Protein AF-A0A9W9YVI9-F1 (afdb_monomer)

Structure (mmCIF, N/CA/C/O backbone):
data_AF-A0A9W9YVI9-F1
#
_entry.id   AF-A0A9W9YVI9-F1
#
loop_
_atom_site.group_PDB
_atom_site.id
_atom_site.type_symbol
_atom_site.label_atom_id
_atom_site.label_alt_id
_atom_site.label_comp_id
_atom_site.label_asym_id
_atom_site.label_entity_id
_atom_site.label_seq_id
_atom_site.pdbx_PDB_ins_code
_atom_site.Cartn_x
_atom_site.Cartn_y
_atom_site.Cartn_z
_atom_site.occupancy
_atom_site.B_iso_or_equiv
_atom_site.auth_seq_id
_atom_site.auth_comp_id
_atom_site.auth_asym_id
_atom_site.auth_atom_id
_atom_site.pdbx_PDB_model_num
ATOM 1 N N . MET A 1 1 ? 21.291 -2.430 11.966 1.00 35.97 1 MET A N 1
ATOM 2 C CA . MET A 1 1 ? 20.789 -1.082 12.321 1.00 35.97 1 MET A CA 1
ATOM 3 C C . MET A 1 1 ? 19.534 -0.735 11.503 1.00 35.97 1 MET A C 1
ATOM 5 O O . MET A 1 1 ? 19.456 0.316 10.884 1.00 35.97 1 MET A O 1
ATOM 9 N N . PHE A 1 2 ? 18.522 -1.619 11.495 1.00 31.98 2 PHE A N 1
ATOM 10 C CA . PHE A 1 2 ? 17.161 -1.296 11.036 1.00 31.98 2 PHE A CA 1
ATOM 11 C C . PHE A 1 2 ? 16.466 -0.536 12.167 1.00 31.98 2 PHE A C 1
ATOM 13 O O . PHE A 1 2 ? 15.617 -1.074 12.870 1.00 31.98 2 PHE A O 1
ATOM 20 N N . PHE A 1 3 ? 16.973 0.674 12.406 1.00 32.94 3 PHE A N 1
ATOM 21 C CA . PHE A 1 3 ? 16.681 1.494 13.570 1.00 32.94 3 PHE A CA 1
ATOM 22 C C . PHE A 1 3 ? 15.170 1.720 13.691 1.00 32.94 3 PHE A C 1
ATOM 24 O O . PHE A 1 3 ? 14.561 2.399 12.869 1.00 32.94 3 PHE A O 1
ATOM 31 N N . LEU A 1 4 ? 14.624 1.045 14.700 1.00 33.94 4 LEU A N 1
ATOM 32 C CA . LEU A 1 4 ? 13.451 1.350 15.501 1.00 33.94 4 LEU A CA 1
ATOM 33 C C . LEU A 1 4 ? 12.209 1.863 14.764 1.00 33.94 4 LEU A C 1
ATOM 35 O O . LEU A 1 4 ? 12.114 3.018 14.351 1.00 33.94 4 LEU A O 1
ATOM 39 N N . ALA A 1 5 ? 11.184 1.007 14.769 1.00 45.09 5 ALA A N 1
ATOM 40 C CA . ALA A 1 5 ? 9.952 1.284 15.511 1.00 45.09 5 ALA A CA 1
ATOM 41 C C . ALA A 1 5 ? 9.789 2.761 15.914 1.00 45.09 5 ALA A C 1
ATOM 43 O O . ALA A 1 5 ? 10.111 3.154 17.030 1.00 45.09 5 ALA A O 1
ATOM 44 N N . SER A 1 6 ? 9.320 3.596 14.994 1.00 39.97 6 SER A N 1
ATOM 45 C CA . SER A 1 6 ? 9.114 5.014 15.266 1.00 39.97 6 SER A CA 1
ATOM 46 C C . SER A 1 6 ? 7.695 5.369 14.884 1.00 39.97 6 SER A C 1
ATOM 48 O O . SER A 1 6 ? 7.425 5.671 13.728 1.00 39.97 6 SER A O 1
ATOM 50 N N . LYS A 1 7 ? 6.833 5.336 15.911 1.00 45.09 7 LYS A N 1
ATOM 51 C CA . LYS A 1 7 ? 5.404 5.668 15.902 1.00 45.09 7 LYS A CA 1
ATOM 52 C C . LYS A 1 7 ? 4.559 4.732 15.026 1.00 45.09 7 LYS A C 1
ATOM 54 O O . LYS A 1 7 ? 4.916 4.413 13.902 1.00 45.09 7 LYS A O 1
ATOM 59 N N . VAL A 1 8 ? 3.367 4.375 15.501 1.00 50.16 8 VAL A N 1
ATOM 60 C CA . VAL A 1 8 ? 2.239 4.050 14.612 1.00 50.16 8 VAL A CA 1
ATOM 61 C C . VAL A 1 8 ? 1.905 5.335 13.842 1.00 50.16 8 VAL A C 1
ATOM 63 O O . VAL A 1 8 ? 0.985 6.072 14.172 1.00 50.16 8 VAL A O 1
ATOM 66 N N . ASN A 1 9 ? 2.753 5.692 12.876 1.00 50.00 9 ASN A N 1
ATOM 67 C CA . ASN A 1 9 ? 2.451 6.662 11.848 1.00 50.00 9 ASN A CA 1
ATOM 68 C C . ASN A 1 9 ? 2.170 5.864 10.577 1.00 50.00 9 ASN A C 1
ATOM 70 O O . ASN A 1 9 ? 3.047 5.379 9.874 1.00 50.00 9 ASN A O 1
ATOM 74 N N . TRP A 1 10 ? 0.894 5.718 10.246 1.00 52.88 10 TRP A N 1
ATOM 75 C CA . TRP A 1 10 ? 0.499 5.134 8.962 1.00 52.88 10 TRP A CA 1
ATOM 76 C C . TRP A 1 10 ? 1.034 5.961 7.767 1.00 52.88 10 TRP A C 1
ATOM 78 O O . TRP A 1 10 ? 1.048 5.503 6.623 1.00 52.88 10 TRP A O 1
ATOM 88 N N . THR A 1 11 ? 1.531 7.174 8.035 1.00 53.88 11 THR A N 1
ATOM 89 C CA . THR A 1 11 ? 2.229 8.065 7.109 1.00 53.88 11 THR A CA 1
ATOM 90 C C . THR A 1 11 ? 3.740 7.799 7.101 1.00 53.88 11 THR A C 1
ATOM 92 O O . THR A 1 11 ? 4.463 8.082 8.055 1.00 53.88 11 THR A O 1
ATOM 95 N N . ARG A 1 12 ? 4.235 7.285 5.978 1.00 61.03 12 ARG A N 1
ATOM 96 C CA . ARG A 1 12 ? 5.635 6.914 5.743 1.00 61.03 12 ARG A CA 1
ATOM 97 C C . ARG A 1 12 ? 6.575 8.137 5.753 1.00 61.03 12 ARG A C 1
ATOM 99 O O . ARG A 1 12 ? 6.705 8.797 4.732 1.00 61.03 12 ARG A O 1
ATOM 106 N N . ASN A 1 13 ? 7.329 8.374 6.832 1.00 61.81 13 ASN A N 1
ATOM 107 C CA . ASN A 1 13 ? 8.434 9.361 6.866 1.00 61.81 13 ASN A CA 1
ATOM 108 C C . ASN A 1 13 ? 9.738 8.807 6.242 1.00 61.81 13 ASN A C 1
ATOM 110 O O . ASN A 1 13 ? 10.824 8.922 6.809 1.00 61.81 13 ASN A O 1
ATOM 114 N N . ARG A 1 14 ? 9.648 8.100 5.108 1.00 72.56 14 ARG A N 1
ATOM 115 C CA . ARG A 1 14 ? 10.838 7.583 4.405 1.00 72.56 14 ARG A CA 1
ATOM 116 C C . ARG A 1 14 ? 11.218 8.573 3.296 1.00 72.56 14 ARG A C 1
ATOM 118 O O . ARG A 1 14 ? 10.306 9.045 2.625 1.00 72.56 14 ARG A O 1
ATOM 125 N N . PRO A 1 15 ? 12.518 8.781 3.013 1.00 78.88 15 PRO A N 1
ATOM 126 C CA . PRO A 1 15 ? 12.976 9.662 1.930 1.00 78.88 15 PRO A CA 1
ATOM 127 C C . PRO A 1 15 ? 12.429 9.327 0.534 1.00 78.88 15 PRO A C 1
ATOM 129 O O . PRO A 1 15 ? 12.430 10.177 -0.344 1.00 78.88 15 PRO A O 1
ATOM 132 N N . VAL A 1 16 ? 11.972 8.089 0.315 1.00 82.44 16 VAL A N 1
ATOM 133 C CA . VAL A 1 16 ? 11.428 7.624 -0.971 1.00 82.44 16 VAL A CA 1
ATOM 134 C C . VAL A 1 16 ? 10.056 6.970 -0.784 1.00 82.44 16 VAL A C 1
ATOM 136 O O . VAL A 1 16 ? 9.823 6.384 0.280 1.00 82.44 16 VAL A O 1
ATOM 139 N N . PRO A 1 17 ? 9.155 6.991 -1.786 1.00 83.38 17 PRO A N 1
ATOM 140 C CA . PRO A 1 17 ? 7.808 6.404 -1.705 1.00 83.38 17 PRO A CA 1
ATOM 141 C C . PRO A 1 17 ? 7.783 4.872 -1.857 1.00 83.38 17 PRO A C 1
ATOM 143 O O . PRO A 1 17 ? 6.994 4.201 -1.193 1.00 83.38 17 PRO A O 1
ATOM 146 N N . PHE A 1 18 ? 8.701 4.296 -2.637 1.00 89.12 18 PHE A N 1
ATOM 147 C CA . PHE A 1 18 ? 8.934 2.852 -2.773 1.00 89.12 18 PHE A CA 1
ATOM 148 C C . PHE A 1 18 ? 10.414 2.588 -3.100 1.00 89.12 18 PHE A C 1
ATOM 150 O O . PHE A 1 18 ? 11.179 3.527 -3.302 1.00 89.12 18 PHE A O 1
ATOM 157 N N . ARG A 1 19 ? 10.855 1.326 -3.043 1.00 90.56 19 ARG A N 1
ATOM 158 C CA . ARG A 1 19 ? 12.251 0.948 -3.317 1.00 90.56 19 ARG A CA 1
ATOM 159 C C . ARG A 1 19 ? 12.360 0.386 -4.731 1.00 90.56 19 ARG A C 1
ATOM 161 O O . ARG A 1 19 ? 12.150 -0.804 -4.923 1.00 90.56 19 ARG A O 1
ATOM 168 N N . LEU A 1 20 ? 12.714 1.239 -5.681 1.00 90.38 20 LEU A N 1
ATOM 169 C CA . LEU A 1 20 ? 13.157 0.839 -7.013 1.00 90.38 20 LEU A CA 1
ATOM 170 C C . LEU A 1 20 ? 14.600 1.314 -7.162 1.00 90.38 20 LEU A C 1
ATOM 172 O O . LEU A 1 20 ? 14.852 2.482 -7.437 1.00 90.38 20 LEU A O 1
ATOM 176 N N . THR A 1 21 ? 15.547 0.439 -6.829 1.00 93.88 21 THR A N 1
ATOM 177 C CA . THR A 1 21 ? 16.975 0.767 -6.913 1.00 93.88 21 THR A CA 1
ATOM 178 C C . THR A 1 21 ? 17.426 0.784 -8.377 1.00 93.88 21 THR A C 1
ATOM 180 O O . THR A 1 21 ? 16.790 0.119 -9.199 1.00 93.88 21 THR A O 1
ATOM 183 N N . PRO A 1 22 ? 18.532 1.474 -8.713 1.00 92.94 22 PRO A N 1
ATOM 184 C CA . PRO A 1 22 ? 19.065 1.489 -10.077 1.00 92.94 22 PRO A CA 1
ATOM 185 C C . PRO A 1 22 ? 19.248 0.087 -10.670 1.00 92.94 22 PRO A C 1
ATOM 187 O O . PRO A 1 22 ? 18.781 -0.159 -11.772 1.00 92.94 22 PRO A O 1
ATOM 190 N N . ASN A 1 23 ? 19.782 -0.864 -9.895 1.00 95.38 23 ASN A N 1
ATOM 191 C CA . ASN A 1 23 ? 19.978 -2.247 -10.351 1.00 95.38 23 ASN A CA 1
ATOM 192 C C . ASN A 1 23 ? 18.663 -2.937 -10.762 1.00 95.38 23 ASN A C 1
ATOM 194 O O . ASN A 1 23 ? 18.639 -3.715 -11.710 1.00 95.38 23 ASN A O 1
ATOM 198 N N . ILE A 1 24 ? 17.561 -2.671 -10.048 1.00 94.12 24 ILE A N 1
ATOM 199 C CA . ILE A 1 24 ? 16.248 -3.236 -10.392 1.00 94.12 24 ILE A CA 1
ATOM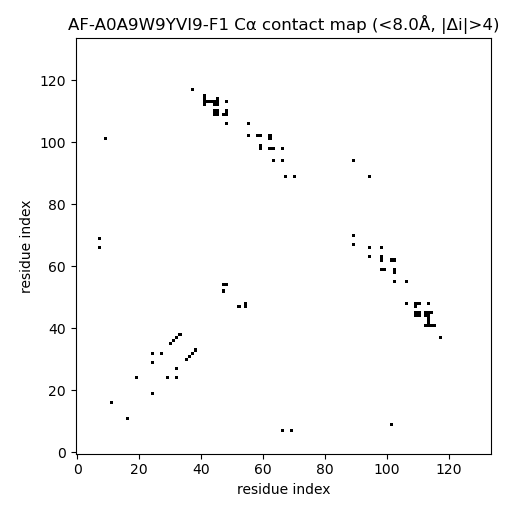 200 C C . ILE A 1 24 ? 15.670 -2.503 -11.605 1.00 94.12 24 ILE A C 1
ATOM 202 O O . ILE A 1 24 ? 15.130 -3.144 -12.500 1.00 94.12 24 ILE A O 1
ATOM 206 N N . ALA A 1 25 ? 15.787 -1.173 -11.652 1.00 91.75 25 ALA A N 1
ATOM 207 C CA . ALA A 1 25 ? 15.286 -0.370 -12.765 1.00 91.75 25 ALA A CA 1
ATOM 208 C C . ALA A 1 25 ? 15.987 -0.711 -14.090 1.00 91.75 25 ALA A C 1
ATOM 210 O O . ALA A 1 25 ? 15.332 -0.780 -15.127 1.00 91.75 25 ALA A O 1
ATOM 211 N N . GLU A 1 26 ? 17.295 -0.965 -14.050 1.00 94.44 26 GLU A N 1
ATOM 212 C CA . GLU A 1 26 ? 18.086 -1.391 -15.205 1.00 94.44 26 GLU A CA 1
ATOM 213 C C . GLU A 1 26 ? 17.661 -2.782 -15.687 1.00 94.44 26 GLU A C 1
ATOM 215 O O . GLU A 1 26 ? 17.376 -2.955 -16.869 1.00 94.44 26 GLU A O 1
ATOM 220 N N . PHE A 1 27 ? 17.517 -3.745 -14.769 1.00 96.31 27 PHE A N 1
ATOM 221 C CA . PHE A 1 27 ? 17.059 -5.098 -15.097 1.00 96.31 27 PHE A CA 1
ATOM 222 C C . PHE A 1 27 ? 15.642 -5.121 -15.692 1.00 96.31 27 PHE A C 1
ATOM 224 O O . PHE A 1 27 ? 15.388 -5.812 -16.675 1.00 96.31 27 PHE A O 1
ATOM 231 N N . VAL A 1 28 ? 14.710 -4.365 -15.104 1.00 94.62 28 VAL A N 1
ATOM 232 C CA . VAL A 1 28 ? 13.310 -4.296 -15.564 1.00 94.62 28 VAL A CA 1
ATOM 233 C C . VAL A 1 28 ? 13.176 -3.473 -16.848 1.00 94.62 28 VAL A C 1
ATOM 235 O O . VAL A 1 28 ? 12.239 -3.691 -17.617 1.00 94.62 28 VAL A O 1
ATOM 238 N N . THR A 1 29 ? 14.134 -2.582 -17.114 1.00 95.00 29 THR A N 1
ATOM 239 C CA . THR A 1 29 ? 14.168 -1.603 -18.209 1.00 95.00 29 THR A CA 1
ATOM 240 C C . THR A 1 29 ? 13.099 -0.500 -18.101 1.00 95.00 29 THR A C 1
ATOM 242 O O . THR A 1 29 ? 12.040 -0.701 -17.497 1.00 95.00 29 THR A O 1
ATOM 245 N N . PRO A 1 30 ? 13.306 0.672 -18.737 1.00 91.44 30 PRO A N 1
ATOM 246 C CA . PRO A 1 30 ? 12.319 1.756 -18.731 1.00 91.44 30 PRO A CA 1
ATOM 247 C C . PRO A 1 30 ? 10.955 1.359 -19.312 1.00 91.44 30 PRO A C 1
ATOM 249 O O . PRO A 1 30 ? 9.922 1.820 -18.830 1.00 91.44 30 PRO A O 1
ATOM 252 N N . VAL A 1 31 ? 10.937 0.481 -20.321 1.00 93.00 31 VAL A N 1
ATOM 253 C CA . VAL A 1 31 ? 9.695 -0.015 -20.940 1.00 93.00 31 VAL A CA 1
ATOM 254 C C . VAL A 1 31 ? 8.918 -0.894 -19.959 1.00 93.00 31 VAL A C 1
ATOM 256 O O . VAL A 1 31 ? 7.701 -0.757 -19.840 1.00 93.00 31 VAL A O 1
ATOM 259 N N . GLY A 1 32 ? 9.610 -1.756 -19.209 1.00 92.25 32 GLY A N 1
ATOM 260 C CA . GLY A 1 32 ? 8.986 -2.593 -18.185 1.00 92.25 32 GLY A CA 1
ATOM 261 C C . GLY A 1 32 ? 8.425 -1.776 -17.020 1.00 92.25 32 GLY A C 1
ATOM 262 O O . GLY A 1 32 ? 7.324 -2.063 -16.548 1.00 92.25 32 GLY A O 1
ATOM 263 N N . VAL A 1 33 ? 9.139 -0.726 -16.600 1.00 91.56 33 VAL A N 1
ATOM 264 C CA . VAL A 1 33 ? 8.691 0.177 -15.528 1.00 91.56 33 VAL A CA 1
ATOM 265 C C . VAL A 1 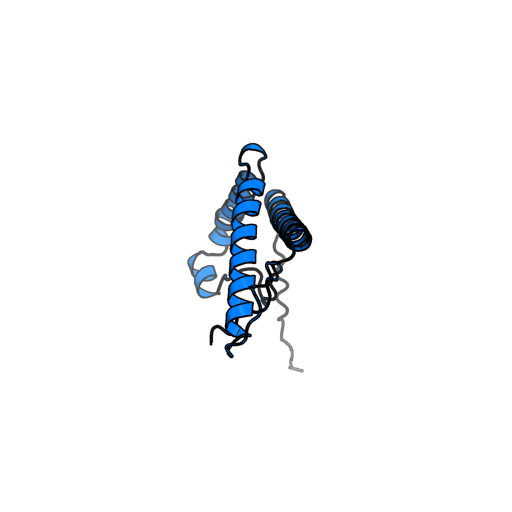33 ? 7.473 0.994 -15.971 1.00 91.56 33 VAL A C 1
ATOM 267 O O . VAL A 1 33 ? 6.437 0.949 -15.311 1.00 91.56 33 VAL A O 1
ATOM 270 N N . ASN A 1 34 ? 7.560 1.701 -17.102 1.00 88.88 34 ASN A N 1
ATOM 271 C CA . ASN A 1 34 ? 6.498 2.608 -17.552 1.00 88.88 34 ASN A CA 1
ATOM 272 C C . ASN A 1 34 ? 5.279 1.880 -18.134 1.00 88.88 34 ASN A C 1
ATOM 274 O O . ASN A 1 34 ? 4.180 2.425 -18.098 1.00 88.88 34 ASN A O 1
ATOM 278 N N . GLY A 1 35 ? 5.460 0.665 -18.652 1.00 89.62 35 GLY A N 1
ATOM 279 C CA . GLY A 1 35 ? 4.384 -0.163 -19.182 1.00 89.62 35 GLY A CA 1
ATOM 280 C C . GLY A 1 35 ? 3.825 -1.112 -18.129 1.00 89.62 35 GLY A C 1
ATOM 281 O O . GLY A 1 35 ? 2.844 -0.811 -17.452 1.00 89.62 35 GLY A O 1
ATOM 282 N N . VAL A 1 36 ? 4.448 -2.285 -18.007 1.00 91.88 36 VAL A N 1
ATOM 283 C CA . VAL A 1 36 ? 3.893 -3.425 -17.262 1.00 91.88 36 VAL A CA 1
ATOM 284 C C . VAL A 1 36 ? 3.776 -3.134 -15.769 1.00 91.88 36 VAL A C 1
ATOM 286 O O . VAL A 1 36 ? 2.726 -3.382 -15.183 1.00 91.88 36 VAL A O 1
ATOM 289 N N . MET A 1 37 ? 4.826 -2.598 -15.143 1.00 91.25 37 MET A N 1
ATOM 290 C CA . MET A 1 37 ? 4.837 -2.358 -13.699 1.00 91.25 37 MET A CA 1
ATOM 291 C C . MET A 1 37 ? 3.815 -1.287 -13.304 1.00 91.25 37 MET A C 1
ATOM 293 O O . MET A 1 37 ? 3.003 -1.522 -12.409 1.00 91.25 37 MET A O 1
ATOM 297 N N . SER A 1 38 ? 3.813 -0.144 -13.996 1.00 91.44 38 SER A N 1
ATOM 298 C CA . SER A 1 38 ? 2.823 0.918 -13.785 1.00 91.44 38 SER A CA 1
ATOM 299 C C . SER A 1 38 ? 1.395 0.420 -14.012 1.00 91.44 38 SER A C 1
ATOM 301 O O . SER A 1 38 ? 0.545 0.604 -13.141 1.00 91.44 38 SER A O 1
ATOM 303 N N . ALA A 1 39 ? 1.131 -0.271 -15.126 1.00 91.94 39 ALA A N 1
ATOM 304 C CA . ALA A 1 39 ? -0.196 -0.806 -15.422 1.00 91.94 39 ALA A CA 1
ATOM 305 C C . ALA A 1 39 ? -0.663 -1.815 -14.361 1.00 91.94 39 ALA A C 1
ATOM 307 O O . ALA A 1 39 ? -1.799 -1.718 -13.900 1.00 91.94 39 ALA A O 1
ATOM 308 N N . ALA A 1 40 ? 0.212 -2.727 -13.921 1.00 94.31 40 ALA A N 1
ATOM 309 C CA . ALA A 1 40 ? -0.103 -3.729 -12.902 1.00 94.31 40 ALA A CA 1
ATOM 310 C C . ALA A 1 40 ? -0.435 -3.100 -11.538 1.00 94.31 40 ALA A C 1
ATOM 312 O O . ALA A 1 40 ? -1.357 -3.542 -10.850 1.00 94.31 40 ALA A O 1
ATOM 313 N N . ILE A 1 41 ? 0.296 -2.051 -11.145 1.00 94.00 41 ILE A N 1
ATOM 314 C CA . ILE A 1 41 ? 0.038 -1.315 -9.901 1.00 94.00 41 ILE A CA 1
ATOM 315 C C . ILE A 1 41 ? -1.330 -0.621 -9.960 1.00 94.00 41 ILE A C 1
ATOM 317 O O . ILE A 1 41 ? -2.111 -0.730 -9.013 1.00 94.00 41 ILE A O 1
ATOM 321 N N . VAL A 1 42 ? -1.646 0.054 -11.071 1.00 93.31 42 VAL A N 1
ATOM 322 C CA . VAL A 1 42 ? -2.936 0.740 -11.264 1.00 93.31 42 VAL A CA 1
ATOM 323 C C . VAL A 1 42 ? -4.088 -0.259 -11.319 1.00 93.31 42 VAL A C 1
ATOM 325 O O . VAL A 1 42 ? -5.107 -0.055 -10.660 1.00 93.31 42 VAL A O 1
ATOM 328 N N . SER A 1 43 ? -3.937 -1.364 -12.054 1.00 92.75 43 SER A N 1
ATOM 329 C CA . SER A 1 43 ? -4.973 -2.396 -12.133 1.00 92.75 43 SER A CA 1
ATOM 330 C C . SER A 1 43 ? -5.237 -3.025 -10.767 1.00 92.75 43 SER A C 1
ATOM 332 O O . SER A 1 43 ? -6.393 -3.178 -10.385 1.00 92.75 43 SER A O 1
ATOM 334 N N . ALA A 1 44 ? -4.188 -3.320 -9.991 1.00 93.94 44 ALA A N 1
ATOM 335 C CA . ALA A 1 44 ? -4.343 -3.825 -8.629 1.00 93.94 44 ALA A CA 1
ATOM 336 C C . ALA A 1 44 ? -5.060 -2.808 -7.725 1.00 93.94 44 ALA A C 1
ATOM 338 O O . ALA A 1 44 ? -5.952 -3.185 -6.966 1.00 93.94 44 ALA A O 1
ATOM 339 N N . ALA A 1 45 ? -4.723 -1.518 -7.836 1.00 93.81 45 ALA A N 1
ATOM 340 C CA . ALA A 1 45 ? -5.396 -0.461 -7.088 1.00 93.81 45 ALA A CA 1
ATOM 341 C C . ALA A 1 45 ? -6.891 -0.374 -7.427 1.00 93.81 45 ALA A C 1
ATOM 343 O O . ALA A 1 45 ? -7.708 -0.267 -6.516 1.00 93.81 45 ALA A O 1
ATOM 344 N N . ARG A 1 46 ? -7.255 -0.486 -8.712 1.00 92.31 46 ARG A N 1
ATOM 345 C CA . ARG A 1 46 ? -8.655 -0.513 -9.169 1.00 92.31 46 ARG A CA 1
ATOM 346 C C . ARG A 1 46 ? -9.415 -1.706 -8.600 1.00 92.31 46 ARG A C 1
ATOM 348 O O . ARG A 1 46 ? -10.458 -1.506 -7.991 1.00 92.31 46 ARG A O 1
ATOM 355 N N . CYS A 1 47 ? -8.859 -2.915 -8.705 1.00 92.75 47 CYS A N 1
ATOM 356 C CA . CYS A 1 47 ? -9.493 -4.116 -8.155 1.00 92.75 47 CYS A CA 1
ATOM 357 C C . CYS A 1 47 ? -9.765 -3.989 -6.651 1.00 92.75 47 CYS A C 1
ATOM 359 O O . CYS A 1 47 ? -10.819 -4.388 -6.175 1.00 92.75 47 CYS A O 1
ATOM 361 N N . LEU A 1 48 ? -8.826 -3.414 -5.897 1.00 92.12 48 LEU A N 1
ATOM 362 C CA . LEU A 1 48 ? -8.973 -3.240 -4.451 1.00 92.12 48 LEU A CA 1
ATOM 363 C C . LEU A 1 48 ? -9.885 -2.060 -4.070 1.00 92.12 48 LEU A C 1
ATOM 365 O O . LEU A 1 48 ? -10.387 -2.023 -2.947 1.00 92.12 48 LEU A O 1
ATOM 369 N N . ALA A 1 49 ? -10.068 -1.081 -4.961 1.00 90.06 49 ALA A N 1
ATOM 370 C CA . ALA A 1 49 ? -10.952 0.066 -4.750 1.00 90.06 49 ALA A CA 1
ATOM 371 C C . ALA A 1 49 ? -12.418 -0.242 -5.098 1.00 90.06 49 ALA A C 1
ATOM 373 O O . ALA A 1 49 ? -13.306 0.518 -4.708 1.00 90.06 49 ALA A O 1
ATOM 374 N N . GLU A 1 50 ? -12.672 -1.345 -5.805 1.00 87.06 50 GLU A N 1
ATOM 375 C CA . GLU A 1 50 ? -14.010 -1.780 -6.189 1.00 87.06 50 GLU A C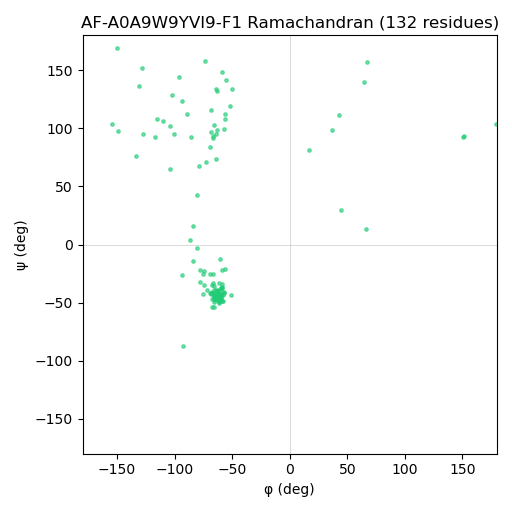A 1
ATOM 376 C C . GLU A 1 50 ? -14.864 -2.106 -4.938 1.00 87.06 50 GLU A C 1
ATOM 378 O O . GLU A 1 50 ? -14.418 -2.848 -4.051 1.00 87.06 50 GLU A O 1
ATOM 383 N N . PRO A 1 51 ? -16.113 -1.607 -4.847 1.00 78.25 51 PRO A N 1
ATOM 384 C CA . PRO A 1 51 ? -16.980 -1.764 -3.675 1.00 78.25 51 PRO A CA 1
ATOM 385 C C . PRO A 1 51 ? -17.274 -3.221 -3.285 1.00 78.25 51 PRO A C 1
ATOM 387 O O . PRO A 1 51 ? -17.600 -3.490 -2.129 1.00 78.25 51 PRO A O 1
ATOM 390 N N . HIS A 1 52 ? -17.132 -4.174 -4.208 1.00 75.94 52 HIS A N 1
ATOM 391 C CA . HIS A 1 52 ? -17.432 -5.586 -3.963 1.00 75.94 52 HIS A CA 1
ATOM 392 C C . HIS A 1 52 ? -16.460 -6.278 -2.991 1.00 75.94 52 HIS A C 1
ATOM 394 O O . HIS A 1 52 ? -16.851 -7.234 -2.322 1.00 75.94 52 HIS A O 1
ATOM 400 N N . PHE A 1 53 ? -15.215 -5.806 -2.857 1.00 73.62 53 PHE A N 1
ATOM 401 C CA . PHE A 1 53 ? -14.171 -6.547 -2.132 1.00 73.62 53 PHE A CA 1
ATOM 402 C C . PHE A 1 53 ? -14.108 -6.308 -0.615 1.00 73.62 53 PHE A C 1
ATOM 404 O O . PHE A 1 53 ? -13.222 -6.851 0.039 1.00 73.62 53 PHE A O 1
ATOM 411 N N . SER A 1 54 ? -15.022 -5.531 -0.017 1.00 83.38 54 SER A N 1
ATOM 412 C CA . SER A 1 54 ? -15.079 -5.273 1.442 1.00 83.38 54 SER A CA 1
ATOM 413 C C . SER A 1 54 ? -13.716 -4.972 2.103 1.00 83.38 54 SER A C 1
ATOM 415 O O . SER A 1 54 ? -13.513 -5.240 3.290 1.00 83.38 54 SER A O 1
ATOM 417 N N . VAL A 1 55 ? -12.774 -4.380 1.355 1.00 90.19 55 VAL A N 1
ATOM 418 C CA . VAL A 1 55 ? -11.375 -4.182 1.780 1.00 90.19 55 VAL A CA 1
ATOM 419 C C . VAL A 1 55 ? -11.300 -3.355 3.059 1.00 90.19 55 VAL A C 1
ATOM 421 O O . VAL A 1 55 ? -10.503 -3.646 3.946 1.00 90.19 55 VAL A O 1
ATOM 424 N N . GLN A 1 56 ? -12.190 -2.372 3.211 1.00 91.19 56 GLN A N 1
ATOM 425 C CA . GLN A 1 56 ? -12.274 -1.572 4.430 1.00 91.19 56 GLN A CA 1
ATOM 426 C C . GLN A 1 56 ? -12.559 -2.415 5.680 1.00 91.19 56 GLN A C 1
ATOM 428 O O . GLN A 1 56 ? -12.018 -2.119 6.740 1.00 91.19 56 GLN A O 1
ATOM 433 N N . SER A 1 57 ? -13.390 -3.457 5.585 1.00 92.31 57 SER A N 1
ATOM 434 C CA . SER A 1 57 ? -13.716 -4.330 6.721 1.00 92.31 57 SER A CA 1
ATOM 435 C C . SER A 1 57 ? -12.510 -5.171 7.136 1.00 92.31 57 SER A C 1
ATOM 437 O O . SER A 1 57 ? -12.213 -5.267 8.325 1.00 92.31 57 SER A O 1
ATOM 439 N N . ILE A 1 58 ? -11.768 -5.695 6.156 1.00 93.88 58 ILE A N 1
ATOM 440 C CA . ILE A 1 58 ? -10.513 -6.420 6.390 1.00 93.88 58 ILE A CA 1
ATOM 441 C C . ILE A 1 58 ? -9.478 -5.485 7.030 1.00 93.88 58 ILE A C 1
ATOM 443 O O . ILE A 1 58 ? -8.880 -5.830 8.047 1.00 93.88 58 ILE A O 1
ATOM 447 N N . LEU A 1 59 ? -9.311 -4.271 6.491 1.00 93.31 59 LEU A N 1
ATOM 448 C CA . LEU A 1 59 ? -8.397 -3.270 7.045 1.00 93.31 59 LEU A CA 1
ATOM 449 C C . LEU A 1 59 ? -8.772 -2.885 8.480 1.00 93.31 59 LEU A C 1
ATOM 451 O O . LEU A 1 59 ? -7.888 -2.814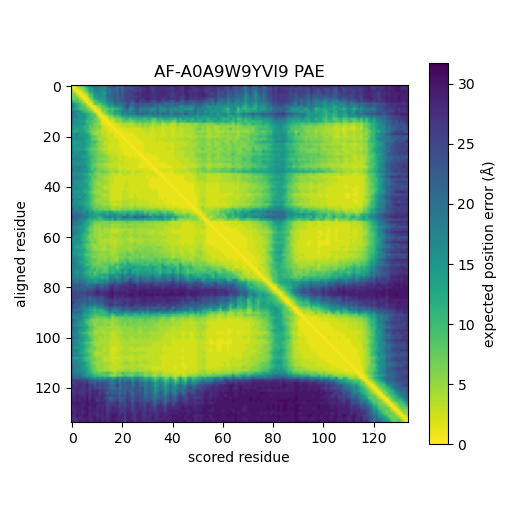 9.323 1.00 93.31 59 LEU A O 1
ATOM 455 N N . ARG A 1 60 ? -10.058 -2.678 8.795 1.00 93.69 60 ARG A N 1
ATOM 456 C CA . ARG A 1 60 ? -10.492 -2.374 10.172 1.00 93.69 60 ARG A CA 1
ATOM 457 C C . ARG A 1 60 ? -10.085 -3.471 11.154 1.00 93.69 60 ARG A C 1
ATOM 459 O O . ARG A 1 60 ? -9.607 -3.139 12.233 1.00 93.69 60 ARG A O 1
ATOM 466 N N . ALA A 1 61 ? -10.253 -4.743 10.787 1.00 93.56 61 ALA A N 1
ATOM 467 C CA . ALA A 1 61 ? -9.873 -5.869 11.639 1.00 93.56 61 ALA A CA 1
ATOM 468 C C . ALA A 1 61 ? -8.352 -5.927 11.851 1.00 93.56 61 ALA A C 1
ATOM 470 O O . ALA A 1 61 ? -7.888 -5.856 12.986 1.00 93.56 61 ALA A O 1
ATOM 471 N N . VAL A 1 62 ? -7.578 -5.939 10.761 1.00 94.31 62 VAL A N 1
ATOM 472 C CA . VAL A 1 62 ? -6.110 -6.042 10.825 1.00 94.31 62 VAL A CA 1
ATOM 473 C C . VAL A 1 62 ? -5.493 -4.849 11.560 1.00 94.31 62 VAL A C 1
ATOM 475 O O . VAL A 1 6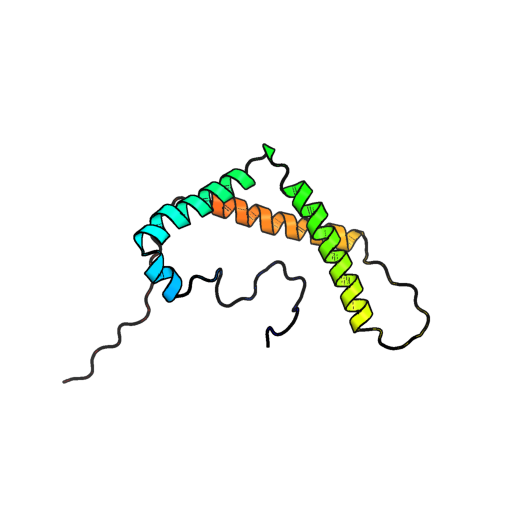2 ? -4.648 -5.025 12.430 1.00 94.31 62 VAL A O 1
ATOM 478 N N . LEU A 1 63 ? -5.922 -3.621 11.252 1.00 93.12 63 LEU A N 1
ATOM 479 C CA . LEU A 1 63 ? -5.364 -2.419 11.877 1.00 93.12 63 LEU A CA 1
ATOM 480 C C . LEU A 1 63 ? -5.720 -2.337 13.363 1.00 93.12 63 LEU A C 1
ATOM 482 O O . LEU A 1 63 ? -4.895 -1.882 14.150 1.00 93.12 63 LEU A O 1
ATOM 486 N N . ARG A 1 64 ? -6.914 -2.788 13.764 1.00 92.12 64 ARG A N 1
ATOM 487 C CA . ARG A 1 64 ? -7.293 -2.856 15.180 1.00 92.12 64 ARG A CA 1
ATOM 488 C C . ARG A 1 64 ? -6.357 -3.786 15.950 1.00 92.12 64 ARG A C 1
ATOM 490 O O . ARG A 1 64 ? -5.844 -3.381 16.993 1.00 92.12 64 ARG A O 1
ATOM 497 N N . ASP A 1 65 ? -6.118 -4.985 15.426 1.00 90.19 65 ASP A N 1
ATOM 498 C CA . ASP A 1 65 ? -5.267 -5.985 16.075 1.00 90.19 65 ASP A CA 1
ATOM 499 C C . ASP A 1 65 ? -3.818 -5.493 16.191 1.00 90.19 65 ASP A C 1
ATOM 501 O O . ASP A 1 65 ? -3.229 -5.541 17.273 1.00 90.19 65 ASP A O 1
ATOM 505 N N . GLU A 1 66 ? -3.275 -4.907 15.119 1.00 90.56 66 GLU A N 1
ATOM 506 C CA . GLU A 1 66 ? -1.927 -4.324 15.108 1.00 90.56 66 GLU A CA 1
ATOM 507 C C . GLU A 1 66 ? -1.779 -3.162 16.100 1.00 90.56 66 GLU A C 1
ATOM 509 O O . GLU A 1 66 ? -0.768 -3.039 16.795 1.00 90.56 66 GLU A O 1
ATOM 514 N N . MET A 1 67 ? -2.795 -2.305 16.212 1.00 87.56 67 MET A N 1
ATOM 515 C CA . MET A 1 67 ? -2.778 -1.180 17.145 1.00 87.56 67 MET A CA 1
ATOM 516 C C . MET A 1 67 ? -2.806 -1.625 18.609 1.00 87.56 67 MET A C 1
ATOM 518 O O . MET A 1 67 ? -2.074 -1.066 19.429 1.00 87.56 67 MET A O 1
ATOM 522 N N . ILE A 1 68 ? -3.603 -2.646 18.934 1.00 88.06 68 ILE A N 1
ATOM 523 C CA . ILE A 1 68 ? -3.630 -3.247 20.273 1.00 88.06 68 ILE A CA 1
ATOM 524 C C . ILE A 1 68 ? -2.283 -3.916 20.575 1.00 88.06 68 ILE A C 1
ATOM 526 O O . ILE A 1 68 ? -1.714 -3.695 21.647 1.00 88.06 68 ILE A O 1
ATOM 530 N N . ALA A 1 69 ? -1.746 -4.697 19.633 1.00 87.00 69 ALA A N 1
ATOM 531 C CA . ALA A 1 69 ? -0.459 -5.372 19.788 1.00 87.00 69 ALA A CA 1
ATOM 532 C C . ALA A 1 69 ? 0.687 -4.373 20.022 1.00 87.00 69 ALA A C 1
ATOM 534 O O . ALA A 1 69 ? 1.517 -4.568 20.913 1.00 87.00 69 ALA A O 1
ATOM 535 N N . TRP A 1 70 ? 0.702 -3.263 19.280 1.00 85.25 70 TRP A N 1
ATOM 536 C CA . TRP A 1 70 ? 1.696 -2.207 19.454 1.00 85.25 70 TRP A CA 1
ATOM 537 C C . TRP A 1 70 ? 1.577 -1.502 20.809 1.00 85.25 70 TRP A C 1
ATOM 539 O O . TRP A 1 70 ? 2.595 -1.241 21.455 1.00 85.25 70 TRP A O 1
ATOM 549 N N . HIS A 1 71 ? 0.351 -1.218 21.263 1.00 82.00 71 HIS A N 1
ATOM 550 C CA . HIS A 1 71 ? 0.122 -0.585 22.562 1.00 82.00 71 HIS A CA 1
ATOM 551 C C . HIS A 1 71 ? 0.616 -1.467 23.718 1.00 82.00 71 HIS A C 1
ATOM 553 O O . HIS A 1 71 ? 1.334 -0.979 24.591 1.00 82.00 71 HIS A O 1
ATOM 559 N N . LYS A 1 72 ? 0.307 -2.772 23.682 1.00 81.19 72 LYS A N 1
ATOM 560 C CA . LYS A 1 72 ? 0.786 -3.752 24.673 1.00 81.19 72 LYS A CA 1
ATOM 561 C C . LYS A 1 72 ? 2.311 -3.839 24.695 1.00 81.19 72 LYS A C 1
ATOM 563 O O . LYS A 1 72 ? 2.917 -3.666 25.746 1.00 81.19 72 LYS A O 1
ATOM 568 N N . LYS A 1 73 ? 2.944 -3.974 23.524 1.00 79.56 73 LYS A N 1
ATOM 569 C CA . LYS A 1 73 ? 4.409 -4.011 23.416 1.00 79.56 73 LYS A CA 1
ATOM 570 C C . LYS A 1 73 ? 5.075 -2.765 24.013 1.00 79.56 73 LYS A C 1
ATOM 572 O O . LYS A 1 73 ? 6.091 -2.872 24.691 1.00 79.56 73 LYS A O 1
ATOM 577 N N . LYS A 1 74 ? 4.513 -1.576 23.772 1.00 76.31 74 LYS A N 1
ATOM 578 C CA . LYS A 1 74 ? 5.050 -0.322 24.320 1.00 76.31 74 LYS A CA 1
ATOM 579 C C . LYS A 1 74 ? 4.944 -0.272 25.850 1.00 76.31 74 LYS A C 1
ATOM 581 O O . LYS A 1 74 ? 5.830 0.282 26.501 1.00 76.31 74 LYS A O 1
ATOM 586 N N . GLN A 1 75 ? 3.877 -0.831 26.421 1.00 71.94 75 GLN A N 1
ATOM 587 C CA . GLN A 1 75 ? 3.715 -0.945 27.871 1.00 71.94 75 GLN A CA 1
ATOM 588 C C . GLN A 1 75 ? 4.769 -1.883 28.472 1.00 71.94 75 GLN A C 1
ATOM 590 O O . GLN A 1 75 ? 5.421 -1.496 29.440 1.00 71.94 75 GLN A O 1
ATOM 595 N N . ASP A 1 76 ? 5.010 -3.035 27.843 1.00 70.06 76 ASP A N 1
ATOM 596 C CA . ASP A 1 76 ? 6.033 -3.999 28.271 1.00 70.06 76 ASP A CA 1
ATOM 597 C C . ASP A 1 76 ? 7.456 -3.415 28.202 1.00 70.06 76 ASP A C 1
ATOM 599 O O . ASP A 1 76 ? 8.253 -3.606 29.117 1.00 70.06 76 ASP A O 1
ATOM 603 N N . GLU A 1 77 ? 7.777 -2.639 27.159 1.00 68.06 77 GLU A N 1
ATOM 604 C CA . GLU A 1 77 ? 9.072 -1.946 27.032 1.00 68.06 77 GLU A CA 1
ATOM 605 C C . GLU A 1 77 ? 9.270 -0.843 28.091 1.00 68.06 77 GLU A C 1
ATOM 607 O O . GLU A 1 77 ? 10.405 -0.508 28.429 1.00 68.06 77 GLU A O 1
ATOM 612 N N . THR A 1 78 ? 8.182 -0.274 28.622 1.00 63.53 78 THR A N 1
ATOM 613 C CA . THR A 1 78 ? 8.227 0.823 29.607 1.00 63.53 78 THR A CA 1
ATOM 614 C C . THR A 1 78 ? 8.179 0.311 31.054 1.00 63.53 78 THR A C 1
ATOM 616 O O . THR A 1 78 ? 8.681 0.975 31.959 1.00 63.53 78 THR A O 1
ATOM 619 N N . HIS A 1 79 ? 7.594 -0.865 31.296 1.00 59.25 79 HIS A N 1
ATOM 620 C CA . HIS A 1 79 ? 7.327 -1.404 32.630 1.00 59.25 79 HIS A CA 1
ATOM 621 C C . HIS A 1 79 ? 8.322 -2.516 33.008 1.00 59.25 79 HIS A C 1
ATOM 623 O O . HIS A 1 79 ? 7.964 -3.675 33.200 1.00 59.25 79 HIS A O 1
ATOM 629 N N . SER A 1 80 ? 9.601 -2.157 33.143 1.00 54.97 80 SER A N 1
ATOM 630 C CA . SER A 1 80 ? 10.672 -3.051 33.611 1.00 54.97 80 SER A CA 1
ATOM 631 C C . SER A 1 80 ? 10.794 -3.156 35.146 1.00 54.97 80 SER A C 1
ATOM 633 O O . SER A 1 80 ? 11.795 -3.669 35.641 1.00 54.97 80 SER A O 1
ATOM 635 N N . LEU A 1 81 ? 9.786 -2.726 35.922 1.00 57.00 81 LEU A N 1
ATOM 636 C CA . LEU A 1 81 ? 9.738 -2.896 37.385 1.00 57.00 81 LEU A CA 1
ATOM 637 C C . LEU A 1 81 ? 8.388 -3.479 37.837 1.00 57.00 81 LEU A C 1
ATOM 639 O O . LEU A 1 81 ? 7.351 -3.025 37.360 1.00 57.00 81 LEU A O 1
ATOM 643 N N . PRO A 1 82 ? 8.354 -4.454 38.765 1.00 52.41 82 PRO A N 1
ATOM 644 C CA . PRO A 1 82 ? 7.121 -5.115 39.162 1.00 52.41 82 PRO A CA 1
ATOM 645 C C . PRO A 1 82 ? 6.425 -4.312 40.267 1.00 52.41 82 PRO A C 1
ATOM 647 O O . PRO A 1 82 ? 6.695 -4.530 41.445 1.00 52.41 82 PRO A O 1
ATOM 650 N N . LEU A 1 83 ? 5.511 -3.395 39.924 1.00 51.47 83 LEU A N 1
ATOM 651 C CA . LEU A 1 83 ? 4.536 -2.927 40.915 1.00 51.47 83 LEU A CA 1
ATOM 652 C C . LEU A 1 83 ? 3.173 -2.528 40.317 1.00 51.47 83 LEU A C 1
ATOM 654 O O . LEU A 1 83 ? 2.947 -1.407 39.886 1.00 51.47 83 LEU A O 1
ATOM 658 N N . SER A 1 84 ? 2.247 -3.486 40.401 1.00 50.00 84 SER A N 1
ATOM 659 C CA . SER A 1 84 ? 0.860 -3.317 40.871 1.00 50.00 84 SER A CA 1
ATOM 660 C C . SER A 1 84 ? -0.169 -2.467 40.107 1.00 50.00 84 SER A C 1
ATOM 662 O O . SER A 1 84 ? -1.253 -2.270 40.659 1.00 50.00 84 SER A O 1
ATOM 664 N N . ASN A 1 85 ? 0.043 -2.046 38.859 1.00 51.41 85 ASN A N 1
ATOM 665 C CA . ASN A 1 85 ? -1.066 -1.462 38.088 1.00 51.41 85 ASN A CA 1
ATOM 666 C C . ASN A 1 85 ? -1.635 -2.469 37.073 1.00 51.41 85 ASN A C 1
ATOM 668 O O . ASN A 1 85 ? -0.860 -3.055 36.314 1.00 51.41 85 ASN A O 1
ATOM 672 N N . PRO A 1 86 ? -2.967 -2.699 37.045 1.00 55.34 86 PRO A N 1
ATOM 673 C CA . PRO A 1 86 ? -3.579 -3.511 36.000 1.00 55.34 86 PRO A CA 1
ATOM 674 C C . PRO A 1 86 ? -3.270 -2.887 34.632 1.00 55.34 86 PRO A C 1
ATOM 676 O O . PRO A 1 86 ? -3.122 -1.662 34.546 1.00 55.34 86 PRO A O 1
ATOM 679 N N . PRO A 1 87 ? -3.147 -3.695 33.563 1.00 56.50 87 PRO A N 1
ATOM 680 C CA . PRO A 1 87 ? -2.868 -3.174 32.234 1.00 56.50 87 PRO A CA 1
ATOM 681 C C . PRO A 1 87 ? -3.950 -2.153 31.877 1.00 56.50 87 PRO A C 1
ATOM 683 O O . PRO A 1 87 ? -5.119 -2.505 31.745 1.00 56.50 87 PRO A O 1
ATOM 686 N N . THR A 1 88 ? -3.578 -0.876 31.772 1.00 62.69 88 THR A N 1
ATOM 687 C CA . THR A 1 88 ? -4.451 0.159 31.216 1.00 62.69 88 THR A CA 1
ATOM 688 C C . THR A 1 88 ? -4.715 -0.199 29.764 1.00 62.69 88 THR A C 1
ATOM 690 O O . THR A 1 88 ? -3.863 0.015 28.896 1.00 62.69 88 THR A O 1
ATOM 693 N N . ASP A 1 89 ? -5.872 -0.812 29.540 1.00 67.12 89 ASP A N 1
ATOM 694 C CA . ASP A 1 89 ? -6.406 -1.091 28.220 1.00 67.12 89 ASP A CA 1
ATOM 695 C C . ASP A 1 89 ? -6.486 0.222 27.433 1.00 67.12 89 ASP A C 1
ATOM 697 O O . ASP A 1 89 ? -6.757 1.289 27.993 1.00 67.12 89 ASP A O 1
ATOM 701 N N . MET A 1 90 ? -6.178 0.168 26.140 1.00 71.69 90 MET A N 1
ATOM 702 C CA . MET A 1 90 ? -6.204 1.369 25.309 1.00 71.69 90 MET A CA 1
ATOM 703 C C . MET A 1 90 ? -7.640 1.896 25.237 1.00 71.69 90 MET A C 1
ATOM 705 O O . MET A 1 90 ? -8.559 1.115 24.991 1.00 71.69 90 MET A O 1
ATOM 709 N N . ASP A 1 91 ? -7.828 3.207 25.426 1.00 85.62 91 ASP A N 1
ATOM 710 C CA . ASP A 1 91 ? -9.150 3.837 25.363 1.00 85.62 91 ASP A CA 1
ATOM 711 C C . ASP A 1 91 ? -9.864 3.448 24.057 1.00 85.62 91 ASP A C 1
ATOM 713 O O . ASP A 1 91 ? -9.363 3.674 22.948 1.00 85.62 91 ASP A O 1
ATOM 717 N N . SER A 1 92 ? -11.019 2.796 24.201 1.00 86.50 92 SER A N 1
ATOM 718 C CA . SER A 1 92 ? -11.762 2.203 23.093 1.00 86.50 92 SER A CA 1
ATOM 719 C C . SER A 1 92 ? -12.214 3.241 22.062 1.00 86.50 92 SER A C 1
ATOM 721 O O . SER A 1 92 ? -12.202 2.951 20.864 1.00 86.50 92 SER A O 1
ATOM 723 N N . GLU A 1 93 ? -12.531 4.466 22.492 1.00 89.50 93 GLU A N 1
ATOM 724 C CA . GLU A 1 93 ? -12.942 5.549 21.591 1.00 89.50 93 GLU A CA 1
ATOM 725 C C . GLU A 1 93 ? -11.755 6.075 20.776 1.00 89.50 93 GLU A C 1
ATOM 727 O O . GLU A 1 93 ? -11.857 6.309 19.563 1.00 89.50 93 GLU A O 1
ATOM 732 N N . LEU A 1 94 ? -10.589 6.180 21.419 1.00 88.50 94 LEU A N 1
ATOM 733 C CA . LEU A 1 94 ? -9.341 6.546 20.760 1.00 88.50 94 LEU A CA 1
ATOM 734 C C . LEU A 1 94 ? -8.922 5.479 19.740 1.00 88.50 94 LEU A C 1
ATOM 736 O O . LEU A 1 94 ? -8.543 5.820 18.618 1.00 88.50 94 LEU A O 1
ATOM 740 N N . LEU A 1 95 ? -9.032 4.192 20.091 1.00 89.44 95 LEU A N 1
ATOM 741 C CA . LEU A 1 95 ? -8.745 3.079 19.182 1.00 89.44 95 LEU A CA 1
ATOM 742 C C . LEU A 1 95 ? -9.619 3.154 17.924 1.00 89.44 95 LEU A C 1
ATOM 744 O O . LEU A 1 95 ? -9.096 3.077 16.812 1.00 89.44 95 LEU A O 1
ATOM 748 N N . ILE A 1 96 ? -10.932 3.344 18.087 1.00 91.62 96 ILE A N 1
ATOM 749 C CA . ILE A 1 96 ? -11.871 3.468 16.962 1.00 91.62 96 ILE A CA 1
ATOM 750 C C . ILE A 1 96 ? -11.489 4.655 16.073 1.00 91.62 96 ILE A C 1
ATOM 752 O O . ILE A 1 96 ? -11.419 4.515 14.849 1.00 91.62 96 ILE A O 1
ATOM 756 N N . THR A 1 97 ? -11.197 5.807 16.679 1.00 92.31 97 THR A 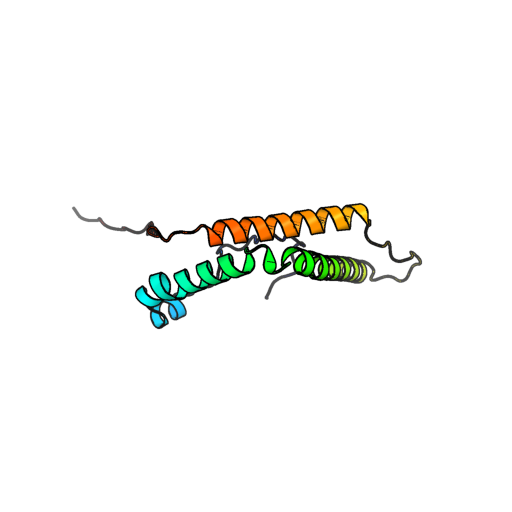N 1
ATOM 757 C CA . THR A 1 97 ? -10.814 7.029 15.960 1.00 92.31 97 THR A CA 1
ATOM 758 C C . THR A 1 97 ? -9.553 6.814 15.122 1.00 92.31 97 THR A C 1
ATOM 760 O O . THR A 1 97 ? -9.523 7.145 13.934 1.00 92.31 97 THR A O 1
ATOM 763 N N . LEU A 1 98 ? -8.521 6.205 15.708 1.00 89.44 98 LEU A N 1
ATOM 764 C CA . LEU A 1 98 ? -7.251 5.958 15.031 1.00 89.44 98 LEU A CA 1
ATOM 765 C C . LEU A 1 98 ? -7.374 4.922 13.905 1.00 89.44 98 LEU A C 1
ATOM 767 O O . LEU A 1 98 ? -6.832 5.142 12.819 1.00 89.44 98 LEU A O 1
ATOM 771 N N . VAL A 1 99 ? -8.109 3.826 14.127 1.00 92.06 99 VAL A N 1
ATOM 772 C CA . VAL A 1 99 ? -8.356 2.805 13.095 1.00 92.06 99 VAL A CA 1
ATOM 773 C C . VAL A 1 99 ? -9.130 3.413 11.927 1.00 92.06 99 VAL A C 1
ATOM 775 O O . VAL A 1 99 ? -8.721 3.259 10.778 1.00 92.06 99 VAL A O 1
ATOM 778 N N . ASN A 1 100 ? -10.208 4.154 12.193 1.00 93.06 100 ASN A N 1
ATOM 779 C CA . ASN A 1 100 ? -11.000 4.787 11.136 1.00 93.06 100 ASN A CA 1
ATOM 780 C C . ASN A 1 100 ? -10.188 5.820 10.344 1.00 93.06 100 ASN A C 1
ATOM 782 O O . ASN A 1 100 ? -10.271 5.852 9.112 1.00 93.06 100 ASN A O 1
ATOM 786 N N . GLY A 1 101 ? -9.357 6.617 11.022 1.00 91.44 101 GLY A N 1
ATOM 787 C CA . GLY A 1 101 ? -8.427 7.535 10.366 1.00 91.44 101 GLY A CA 1
ATOM 788 C C . GLY A 1 101 ? -7.433 6.809 9.452 1.00 91.44 101 GLY A C 1
ATOM 789 O O . GLY A 1 101 ? -7.238 7.209 8.304 1.00 91.44 101 GLY A O 1
ATOM 790 N N . ALA A 1 102 ? -6.857 5.697 9.917 1.00 91.19 102 ALA A N 1
ATOM 791 C CA . ALA A 1 102 ? -5.918 4.888 9.141 1.00 91.19 102 ALA A CA 1
ATOM 792 C C . ALA A 1 102 ? -6.573 4.230 7.915 1.00 91.19 102 ALA A C 1
ATOM 794 O O . ALA A 1 102 ? -6.034 4.312 6.810 1.00 91.19 102 ALA A O 1
ATOM 795 N N . VAL A 1 103 ? -7.756 3.628 8.083 1.00 93.06 103 VAL A N 1
ATOM 796 C CA . VAL A 1 103 ? -8.528 3.019 6.984 1.00 93.06 103 VAL A CA 1
ATOM 797 C C . VAL A 1 103 ? -8.865 4.060 5.924 1.00 93.06 103 VAL A C 1
ATOM 799 O O . VAL A 1 103 ? -8.700 3.794 4.731 1.00 93.06 103 VAL A O 1
ATOM 802 N N . THR A 1 104 ? -9.286 5.252 6.349 1.00 92.50 104 THR A N 1
ATOM 803 C CA . THR A 1 104 ? -9.589 6.365 5.443 1.00 92.50 104 THR A CA 1
ATOM 804 C C . THR A 1 104 ? -8.341 6.766 4.664 1.00 92.50 104 THR A C 1
ATOM 806 O O . THR A 1 104 ? -8.363 6.764 3.438 1.00 92.50 104 THR A O 1
ATOM 809 N N . ALA A 1 105 ? -7.213 6.992 5.347 1.00 91.12 105 ALA A N 1
ATOM 810 C CA . ALA A 1 105 ? -5.955 7.363 4.702 1.00 91.12 105 ALA A CA 1
ATOM 811 C C . ALA A 1 105 ? -5.469 6.317 3.678 1.00 91.12 105 ALA A C 1
ATOM 813 O O . ALA A 1 105 ? -4.992 6.680 2.601 1.00 91.12 105 ALA A O 1
ATOM 814 N N . ILE A 1 106 ? -5.590 5.020 3.985 1.00 91.94 106 ILE A N 1
ATOM 815 C CA . ILE A 1 106 ? -5.219 3.935 3.063 1.00 91.94 106 ILE A CA 1
ATOM 816 C C . ILE A 1 106 ? -6.163 3.906 1.857 1.00 91.94 106 ILE A C 1
ATOM 818 O O . ILE A 1 106 ? -5.695 3.851 0.720 1.00 91.94 106 ILE A O 1
ATOM 822 N N . THR A 1 107 ? -7.472 3.989 2.092 1.00 91.69 107 THR A N 1
ATOM 823 C CA . THR A 1 107 ? -8.487 3.908 1.032 1.00 91.69 107 THR A CA 1
ATOM 824 C C . THR A 1 107 ? -8.398 5.104 0.086 1.00 91.69 107 THR A C 1
ATOM 826 O O . THR A 1 107 ? -8.403 4.919 -1.126 1.00 91.69 107 THR A O 1
ATOM 829 N N . THR A 1 108 ? -8.218 6.320 0.607 1.00 91.88 108 THR A N 1
ATOM 830 C CA . THR A 1 108 ? -8.013 7.520 -0.218 1.00 91.88 108 THR A CA 1
ATOM 831 C C . THR A 1 108 ? -6.765 7.391 -1.089 1.00 91.88 108 THR A C 1
ATOM 833 O O . THR A 1 108 ? -6.799 7.695 -2.278 1.00 91.88 108 THR A O 1
ATOM 836 N N . ARG A 1 109 ? -5.655 6.882 -0.541 1.00 90.88 109 ARG A N 1
ATOM 837 C CA . ARG A 1 109 ? -4.435 6.649 -1.332 1.00 90.88 109 ARG A CA 1
ATOM 838 C C . ARG A 1 109 ? -4.643 5.607 -2.428 1.00 90.88 109 ARG A C 1
ATOM 840 O O . ARG A 1 109 ? -4.113 5.776 -3.522 1.00 90.88 109 ARG A O 1
ATOM 847 N N . LEU A 1 110 ? -5.397 4.550 -2.135 1.00 92.25 110 LEU A N 1
ATOM 848 C CA . LEU A 1 110 ? -5.750 3.516 -3.102 1.00 92.25 110 LEU A CA 1
ATOM 849 C C . LEU A 1 110 ? -6.609 4.087 -4.240 1.00 92.25 110 LEU A C 1
ATOM 851 O O . LEU A 1 110 ? -6.323 3.831 -5.404 1.00 92.25 110 LEU A O 1
ATOM 855 N N . GLN A 1 111 ? -7.605 4.911 -3.909 1.00 92.12 111 GLN A N 1
ATOM 856 C CA . GLN A 1 111 ? -8.468 5.586 -4.882 1.00 92.12 111 GLN A CA 1
ATOM 857 C C . GLN A 1 111 ? -7.674 6.534 -5.787 1.00 92.12 111 GLN A C 1
ATOM 859 O O . GLN A 1 111 ? -7.823 6.478 -7.005 1.00 92.12 111 GLN A O 1
ATOM 864 N N . ASN A 1 112 ? -6.765 7.328 -5.216 1.00 92.19 112 ASN A N 1
ATOM 865 C CA . ASN A 1 112 ? -5.888 8.207 -5.993 1.00 92.19 112 ASN A CA 1
ATOM 866 C C . ASN A 1 112 ? -5.018 7.418 -6.986 1.00 92.19 112 ASN A C 1
ATOM 868 O O . ASN A 1 112 ? -4.784 7.869 -8.102 1.00 92.19 112 ASN A O 1
ATOM 872 N N . LEU A 1 113 ? -4.549 6.230 -6.593 1.00 91.50 113 LEU A N 1
ATOM 873 C CA . LEU A 1 113 ? -3.758 5.358 -7.462 1.00 91.50 113 LEU A CA 1
ATOM 874 C C . LEU A 1 113 ? -4.616 4.672 -8.536 1.00 91.50 113 LEU A C 1
ATOM 876 O O . LEU A 1 113 ? -4.160 4.487 -9.659 1.00 91.50 113 LEU A O 1
ATOM 880 N N . ALA A 1 114 ? -5.861 4.321 -8.214 1.00 91.62 114 ALA A N 1
ATOM 881 C CA . ALA A 1 114 ? -6.802 3.716 -9.155 1.00 91.62 114 ALA A CA 1
ATOM 882 C C . ALA A 1 114 ? -7.206 4.681 -10.286 1.00 91.62 114 ALA A C 1
ATOM 884 O O . ALA A 1 114 ? -7.417 4.247 -11.423 1.00 91.62 114 ALA A O 1
ATOM 885 N N . GLN A 1 115 ? -7.277 5.978 -9.977 1.00 89.00 115 GLN A N 1
ATOM 886 C CA . GLN A 1 115 ? -7.560 7.058 -10.927 1.00 89.00 115 GLN A CA 1
ATOM 887 C C . GLN A 1 115 ? -6.332 7.492 -11.741 1.00 89.00 115 GLN A C 1
ATOM 889 O O . GLN A 1 115 ? -6.456 8.347 -12.612 1.00 89.00 115 GLN A O 1
ATOM 894 N N . TYR A 1 116 ? -5.150 6.923 -11.484 1.00 85.69 116 TYR A N 1
ATOM 895 C CA . TYR A 1 116 ? -3.950 7.278 -12.230 1.00 85.69 116 TYR A CA 1
ATOM 896 C C . TYR A 1 116 ? -4.058 6.803 -13.686 1.00 85.69 116 TYR A C 1
ATOM 898 O O . TYR A 1 116 ? -4.116 5.604 -13.972 1.00 85.69 116 TYR A O 1
ATOM 906 N N . GLU A 1 117 ? -4.075 7.764 -14.602 1.00 68.38 117 GLU A N 1
ATOM 907 C CA . GLU A 1 117 ? -4.027 7.574 -16.048 1.00 68.38 117 GLU A CA 1
ATOM 908 C C . GLU A 1 117 ? -2.646 8.076 -16.489 1.00 68.38 117 GLU A C 1
ATOM 910 O O . GLU A 1 117 ? -2.343 9.260 -16.369 1.00 68.38 117 GLU A O 1
ATOM 915 N N . GLY A 1 118 ? -1.739 7.156 -16.824 1.00 65.38 118 GLY A N 1
ATOM 916 C CA . GLY A 1 118 ? -0.305 7.428 -16.940 1.00 65.38 118 GLY A CA 1
ATOM 917 C C . GLY A 1 118 ? 0.049 8.543 -17.926 1.00 65.38 118 GLY A C 1
ATOM 918 O O . GLY A 1 118 ? 0.158 8.297 -19.122 1.00 65.38 118 GLY A O 1
ATOM 919 N N . GLY A 1 119 ? 0.295 9.745 -17.403 1.00 49.78 119 GLY A N 1
ATOM 920 C CA . GLY A 1 119 ? 0.893 10.872 -18.111 1.00 49.78 119 GLY A CA 1
ATOM 921 C C . GLY A 1 119 ? 2.248 11.220 -17.497 1.00 49.78 119 GLY A C 1
ATOM 922 O O . GLY A 1 119 ? 2.307 11.710 -16.373 1.00 49.78 119 GLY A O 1
ATOM 923 N N . GLU A 1 120 ? 3.315 10.894 -18.230 1.00 44.38 120 GLU A N 1
ATOM 924 C CA . GLU A 1 120 ? 4.685 11.426 -18.153 1.00 44.38 120 GLU A CA 1
ATOM 925 C C . GLU A 1 120 ? 5.232 11.772 -16.753 1.00 44.38 120 GLU A C 1
ATOM 927 O O . GLU A 1 120 ? 5.080 12.871 -16.218 1.00 44.38 120 GLU A O 1
ATOM 932 N N . THR A 1 121 ? 6.018 10.852 -16.188 1.00 48.25 121 THR A N 1
ATOM 933 C CA . THR A 1 121 ? 6.962 11.188 -15.120 1.00 48.25 121 THR A CA 1
ATOM 934 C C . THR A 1 121 ? 8.044 12.101 -15.692 1.00 48.25 121 THR A C 1
ATOM 936 O O . THR A 1 121 ? 9.061 11.630 -16.206 1.00 48.25 121 THR A O 1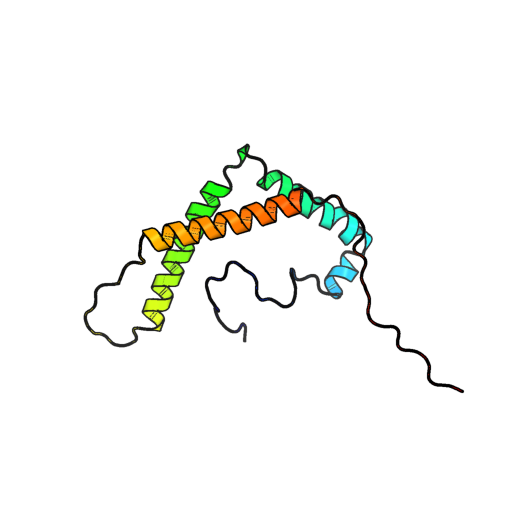
ATOM 939 N N . LYS A 1 122 ? 7.840 13.419 -15.620 1.00 35.81 122 LYS A N 1
ATOM 940 C CA . LYS A 1 122 ? 8.899 14.392 -15.886 1.00 35.81 122 LYS A CA 1
ATOM 941 C C . LYS A 1 122 ? 9.946 14.255 -14.780 1.00 35.81 122 LYS A C 1
ATOM 943 O O . LYS A 1 122 ? 9.817 14.827 -13.701 1.00 35.81 122 LYS A O 1
ATOM 948 N N . VAL A 1 123 ? 10.967 13.441 -15.033 1.00 39.22 123 VAL A N 1
ATOM 949 C CA . VAL A 1 123 ? 12.152 13.352 -14.181 1.00 39.22 123 VAL A CA 1
ATOM 950 C C . VAL A 1 123 ? 12.881 14.681 -14.353 1.00 39.22 123 VAL A C 1
ATOM 952 O O . VAL A 1 123 ? 13.577 14.893 -15.344 1.00 39.22 123 VAL A O 1
ATOM 955 N N . THR A 1 124 ? 12.677 15.635 -13.446 1.00 35.91 124 THR A N 1
ATOM 956 C CA . THR A 1 124 ? 13.593 16.771 -13.333 1.00 35.91 124 THR A CA 1
ATOM 957 C C . THR A 1 124 ? 14.897 16.217 -12.774 1.00 35.91 124 THR A C 1
ATOM 959 O O . THR A 1 124 ? 15.116 16.214 -11.564 1.00 35.91 124 THR A O 1
ATOM 962 N N . ASN A 1 125 ? 15.736 15.679 -13.661 1.00 35.09 125 ASN A N 1
ATOM 963 C CA . ASN A 1 125 ? 17.153 15.515 -13.388 1.00 35.09 125 ASN A CA 1
ATOM 964 C C . ASN A 1 125 ? 17.720 16.923 -13.227 1.00 35.09 125 ASN A C 1
ATOM 966 O O . ASN A 1 125 ? 18.033 17.604 -14.200 1.00 35.09 125 ASN A O 1
ATOM 970 N N . SER A 1 126 ? 17.808 17.368 -11.981 1.00 42.16 126 SER A N 1
ATOM 971 C CA . SER A 1 126 ? 18.646 18.490 -11.592 1.00 42.16 126 SER A CA 1
ATOM 972 C C . SER A 1 126 ? 20.103 18.034 -11.644 1.00 42.16 126 SER A C 1
ATOM 974 O O . SER A 1 126 ? 20.716 17.831 -10.603 1.00 42.16 126 SER A O 1
ATOM 976 N N . ASP A 1 127 ? 20.639 17.818 -12.844 1.00 43.19 127 ASP A N 1
ATOM 977 C CA . ASP A 1 127 ? 22.080 17.901 -13.059 1.00 43.19 127 ASP A CA 1
ATOM 978 C C . ASP A 1 127 ? 22.385 18.250 -14.520 1.00 43.19 127 ASP A C 1
ATOM 980 O O . ASP A 1 127 ? 22.285 17.426 -15.429 1.00 43.19 127 ASP A O 1
ATOM 984 N N . SER A 1 128 ? 22.744 19.510 -14.738 1.00 34.22 128 SER A N 1
ATOM 985 C CA . SER A 1 128 ? 23.578 19.909 -15.863 1.00 34.22 128 SER A CA 1
ATOM 986 C C . SER A 1 128 ? 24.657 20.836 -15.321 1.00 34.22 128 SER A C 1
ATOM 988 O O . SER A 1 128 ? 24.594 22.060 -15.447 1.00 34.22 128 SER A O 1
ATOM 990 N N . SER A 1 129 ? 25.641 20.227 -14.666 1.00 41.75 129 SER A N 1
ATOM 991 C CA . SER A 1 129 ? 27.004 20.740 -14.649 1.00 41.75 129 SER A CA 1
ATOM 992 C C . SER A 1 129 ? 27.479 21.035 -16.079 1.00 41.75 129 SER A C 1
ATOM 994 O O . SER A 1 129 ? 27.311 20.211 -16.981 1.00 41.75 129 SER A O 1
ATOM 996 N N . GLY A 1 130 ? 28.088 22.207 -16.280 1.00 36.28 130 GLY A N 1
ATOM 997 C CA . GLY A 1 130 ? 28.887 22.503 -17.467 1.00 36.28 130 GLY A CA 1
ATOM 998 C C . GLY A 1 130 ? 28.892 23.973 -17.878 1.00 36.28 130 GLY A C 1
ATOM 999 O O . GLY A 1 130 ? 28.062 24.370 -18.687 1.00 36.28 130 GLY A O 1
ATOM 1000 N N . HIS A 1 131 ? 29.876 24.745 -17.405 1.00 32.88 131 HIS A N 1
ATOM 1001 C CA . HIS A 1 131 ? 30.920 25.317 -18.275 1.00 32.88 131 HIS A CA 1
ATOM 1002 C C . HIS A 1 131 ? 31.908 26.168 -17.462 1.00 32.88 131 HIS A C 1
ATOM 1004 O O . HIS A 1 131 ? 31.645 27.320 -17.128 1.00 32.88 131 HIS A O 1
ATOM 1010 N N . GLN A 1 132 ? 33.089 25.602 -17.207 1.00 38.00 132 GLN A N 1
ATOM 1011 C CA . GLN A 1 132 ? 34.327 26.373 -17.176 1.00 38.00 132 GLN A CA 1
ATOM 1012 C C . GLN A 1 132 ? 34.943 26.277 -18.574 1.00 38.00 132 GLN A C 1
ATOM 1014 O O . GLN A 1 132 ? 35.129 25.166 -19.060 1.00 38.00 132 GLN A O 1
ATOM 1019 N N . SER A 1 133 ? 35.179 27.437 -19.199 1.00 38.81 133 SER A N 1
ATOM 1020 C CA . SER A 1 133 ?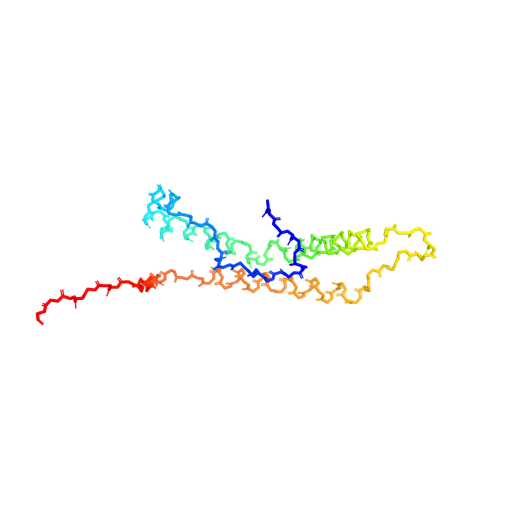 36.276 27.766 -20.130 1.00 38.81 133 SER A CA 1
ATOM 1021 C C . SER A 1 133 ? 35.846 28.844 -21.131 1.00 38.81 133 SER A C 1
ATOM 1023 O O . SER A 1 133 ? 35.337 28.536 -22.207 1.00 38.81 133 SER A O 1
ATOM 1025 N N . ARG A 1 134 ? 36.130 30.107 -20.806 1.00 38.12 134 ARG A N 1
ATOM 1026 C CA . ARG A 1 134 ? 37.006 30.971 -21.609 1.00 38.12 134 ARG A CA 1
ATOM 1027 C C . ARG A 1 134 ? 37.418 32.201 -20.815 1.00 38.12 134 ARG A C 1
ATOM 1029 O O . ARG A 1 134 ? 36.562 32.709 -20.064 1.00 38.12 134 ARG A O 1
#

pLDDT: mean 75.64, std 20.88, range [31.98, 96.31]

Organism: NCBI:txid174260

Sequence (134 aa):
MFFLASKVNWTRNRPVPFRLTPNIAEFVTPVGVNGVMSAAIVSAARCLAEPHFSVQSILRAVLRDEMIAWHKKKQDETHSLPLSNPPTDMDSELLITLVNGAVTAITTRLQNLAQYEGGETKVTNSDSSGHQSR

Solvent-accessible surface area (backbone atoms only — not comparable to full-atom values): 8586 Å² total; per-residue (Å²): 132,88,75,61,98,70,72,99,52,94,67,80,92,55,100,57,95,70,92,76,50,69,74,54,47,61,74,54,30,71,65,38,47,72,43,58,51,46,50,53,53,27,52,52,26,38,61,63,59,39,81,88,64,54,49,68,60,56,45,49,52,55,47,46,52,52,52,52,52,50,53,53,52,54,49,58,75,70,55,86,64,98,73,94,69,77,84,82,72,77,59,65,68,59,50,52,51,53,36,53,52,49,47,48,56,52,50,53,53,34,46,58,42,36,67,58,72,95,72,78,85,78,78,79,72,89,72,82,88,85,84,92,88,131

Mean predicted aligned error: 12.45 Å

Nearest PDB structures (foldseek):
  6v3g-assembly1_B  TM=4.076E-01  e=8.016E+00  Homo sapiens

InterPro domains:
  IPR000403 Phosphatidylinositol 3-/4-kinase, catalytic domain [PS50290] (1-111)
  IPR011009 Protein kinase-like domain superfamily [SSF56112] (14-112)
  IPR036940 Phosphatidylinositol 3-/4-kinase, catalytic domain superfamily [G3DSA:1.10.1070.11] (1-118)
  IPR050517 DNA Damage Response and Repair Kinase [PTHR11139] (14-75)

Radius of gyration: 21.85 Å; Cα contacts (8 Å, |Δi|>4): 52; chains: 1; bounding box: 54×38×62 Å

Secondary structure (DSSP, 8-state):
---------SS---SSSS---HHHHHHHHHHIIIIIIHHHHHHHHHHHHSGGG-HHHHHHHHHHHHHHHHHHHHHHHH--S-------PPPHHHHHHHHHHHHHHHHHHHHHHHT-------------------

Foldseek 3Di:
DPDDDDDPPLDDPDPDPDDDDPVNCVVCDPCNVLPVVLVVQLVVLQVLLDPVPPNLVVLLVVLLVVVQVVLVVVCVVVPP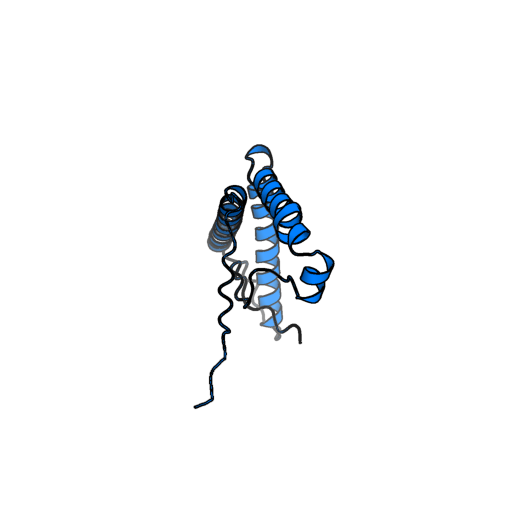DDDDDDPPRDDPVVSVVVSVVSSVVVSVVSVVSNPDDDDDPPPPPPDDDDDDDD